Protein AF-A0A967Y5T9-F1 (afdb_monomer)

Structure (mmCIF, N/CA/C/O backbone):
data_AF-A0A967Y5T9-F1
#
_entry.id   AF-A0A967Y5T9-F1
#
loop_
_atom_site.group_PDB
_atom_site.id
_atom_site.type_symbol
_atom_site.label_atom_id
_atom_site.label_alt_id
_atom_site.label_comp_id
_atom_site.label_asym_id
_atom_site.label_entity_id
_atom_site.label_seq_id
_atom_site.pdbx_PDB_ins_code
_atom_site.Cartn_x
_atom_site.Cartn_y
_atom_site.Cartn_z
_atom_site.occupancy
_atom_site.B_iso_or_equiv
_atom_site.auth_seq_id
_atom_site.auth_comp_id
_atom_site.auth_asym_id
_atom_site.auth_atom_id
_atom_site.pdbx_PDB_model_num
ATOM 1 N N . GLU A 1 1 ? 16.818 -6.534 -2.967 1.00 76.50 1 GLU A N 1
ATOM 2 C CA . GLU A 1 1 ? 15.715 -6.232 -3.905 1.00 76.50 1 GLU A CA 1
ATOM 3 C C . GLU A 1 1 ? 15.436 -4.736 -3.877 1.00 76.50 1 GLU A C 1
ATOM 5 O O . GLU A 1 1 ? 15.798 -4.100 -2.887 1.00 76.50 1 GLU A O 1
ATOM 10 N N . VAL A 1 2 ? 14.870 -4.177 -4.952 1.00 85.31 2 VAL A N 1
ATOM 11 C CA . VAL A 1 2 ? 14.654 -2.725 -5.115 1.00 85.31 2 VAL A CA 1
ATOM 12 C C . VAL A 1 2 ? 13.837 -2.142 -3.964 1.00 85.31 2 VAL A C 1
ATOM 14 O O . VAL A 1 2 ? 14.257 -1.151 -3.374 1.00 85.31 2 VAL A O 1
ATOM 17 N N . THR A 1 3 ? 12.760 -2.814 -3.556 1.00 84.06 3 THR A N 1
ATOM 18 C CA . THR A 1 3 ? 11.889 -2.374 -2.457 1.00 84.06 3 THR A CA 1
ATOM 19 C C . THR A 1 3 ? 12.646 -2.170 -1.146 1.00 84.06 3 THR A C 1
ATOM 21 O O . THR A 1 3 ? 12.542 -1.107 -0.547 1.00 84.06 3 THR A O 1
ATOM 24 N N . LEU A 1 4 ? 13.480 -3.129 -0.729 1.00 85.00 4 LEU A N 1
ATOM 25 C CA . LEU A 1 4 ? 14.258 -3.018 0.513 1.00 85.00 4 LEU A CA 1
ATOM 26 C C . LEU A 1 4 ? 15.269 -1.858 0.464 1.00 85.00 4 LEU A C 1
ATOM 28 O O . LEU A 1 4 ? 15.492 -1.174 1.462 1.00 85.00 4 LEU A O 1
ATOM 32 N N . ALA A 1 5 ? 15.896 -1.633 -0.694 1.00 89.38 5 ALA A N 1
ATOM 33 C CA . ALA A 1 5 ? 16.820 -0.517 -0.875 1.00 89.38 5 ALA A CA 1
ATOM 34 C C . ALA A 1 5 ? 16.082 0.833 -0.857 1.00 89.38 5 ALA A C 1
ATOM 36 O O . ALA A 1 5 ? 16.554 1.775 -0.220 1.00 89.38 5 ALA A O 1
ATOM 37 N N . ALA A 1 6 ? 14.910 0.905 -1.490 1.00 89.19 6 ALA A N 1
ATOM 38 C CA . ALA A 1 6 ? 14.062 2.090 -1.495 1.00 89.19 6 ALA A CA 1
ATOM 39 C C . ALA A 1 6 ? 13.554 2.425 -0.085 1.00 89.19 6 ALA A C 1
ATOM 41 O O . ALA A 1 6 ? 13.648 3.572 0.345 1.00 89.19 6 ALA A O 1
ATOM 42 N N . GLU A 1 7 ? 13.103 1.423 0.673 1.00 85.69 7 GLU A N 1
ATOM 43 C CA . GLU A 1 7 ? 12.701 1.570 2.077 1.00 85.69 7 GLU A CA 1
ATOM 44 C C . GLU A 1 7 ? 13.846 2.090 2.948 1.00 85.69 7 GLU A C 1
ATOM 46 O O . GLU A 1 7 ? 13.650 2.999 3.752 1.00 85.69 7 GLU A O 1
ATOM 51 N N . HIS A 1 8 ? 15.058 1.555 2.769 1.00 89.19 8 HIS A N 1
ATOM 52 C CA . HIS A 1 8 ? 16.226 2.038 3.498 1.00 89.19 8 HIS A CA 1
ATOM 53 C C . HIS A 1 8 ? 16.526 3.511 3.188 1.00 89.19 8 HIS A C 1
ATOM 55 O O . HIS A 1 8 ? 16.855 4.269 4.098 1.00 89.19 8 HIS A O 1
ATOM 61 N N . LEU A 1 9 ? 16.400 3.931 1.927 1.00 91.88 9 LEU A N 1
ATOM 62 C CA . LEU A 1 9 ? 16.587 5.327 1.531 1.00 91.88 9 LEU A CA 1
ATOM 63 C C . LEU A 1 9 ? 15.508 6.229 2.139 1.00 91.88 9 LEU A C 1
ATOM 65 O O . LEU A 1 9 ? 15.846 7.224 2.778 1.00 91.88 9 LEU A O 1
ATOM 69 N N . ALA A 1 10 ? 14.236 5.845 2.034 1.00 87.69 10 ALA A N 1
ATOM 70 C CA . ALA A 1 10 ? 13.128 6.587 2.632 1.00 87.69 10 ALA A CA 1
ATOM 71 C C . ALA A 1 10 ? 13.285 6.739 4.155 1.00 87.69 10 ALA A C 1
ATOM 73 O O . ALA A 1 10 ? 13.119 7.836 4.679 1.00 87.69 10 ALA A O 1
ATOM 74 N N . ALA A 1 11 ? 13.709 5.682 4.857 1.00 87.31 11 ALA A N 1
ATOM 75 C CA . ALA A 1 11 ? 13.976 5.717 6.298 1.00 87.31 11 ALA A CA 1
ATOM 76 C C . ALA A 1 11 ? 15.148 6.636 6.704 1.00 87.31 11 ALA A C 1
ATOM 78 O O . ALA A 1 11 ? 15.329 6.908 7.888 1.00 87.31 11 ALA A O 1
ATOM 79 N N . ASN A 1 12 ? 15.955 7.093 5.743 1.00 91.38 12 ASN A N 1
ATOM 80 C CA . ASN A 1 12 ? 17.053 8.041 5.939 1.00 91.38 12 ASN A CA 1
ATOM 81 C C . ASN A 1 12 ? 16.753 9.402 5.283 1.00 91.38 12 ASN A C 1
ATOM 83 O O . ASN A 1 12 ? 17.680 10.067 4.822 1.00 91.38 12 ASN A O 1
ATOM 87 N N . ASP A 1 13 ? 15.475 9.790 5.199 1.00 88.88 13 ASP A N 1
ATOM 88 C CA . ASP A 1 13 ? 14.997 11.051 4.608 1.00 88.88 13 ASP A CA 1
ATOM 89 C C . ASP A 1 13 ? 15.361 11.231 3.118 1.00 88.88 13 ASP A C 1
ATOM 91 O O . ASP A 1 13 ? 15.400 12.344 2.596 1.00 88.88 13 ASP A 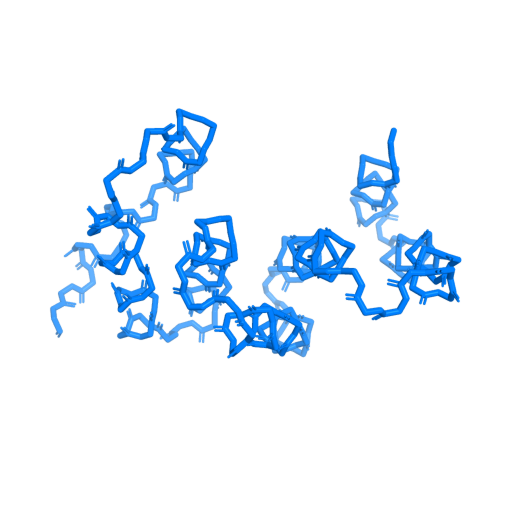O 1
ATOM 95 N N . ARG A 1 14 ? 15.628 10.128 2.405 1.00 90.94 14 ARG A N 1
ATOM 96 C CA . ARG A 1 14 ? 16.003 10.104 0.978 1.00 90.94 14 ARG A CA 1
ATOM 97 C C . ARG A 1 14 ? 14.901 9.466 0.132 1.00 90.94 14 ARG A C 1
ATOM 99 O O . ARG A 1 14 ? 15.165 8.573 -0.672 1.00 90.94 14 ARG A O 1
ATOM 106 N N . LEU A 1 15 ? 13.657 9.908 0.330 1.00 87.94 15 LEU A N 1
ATOM 107 C CA . LEU A 1 15 ? 12.486 9.386 -0.386 1.00 87.94 15 LEU A CA 1
ATOM 108 C C . LEU A 1 15 ? 12.652 9.477 -1.910 1.00 87.94 15 LEU A C 1
ATOM 110 O O . LEU A 1 15 ? 12.427 8.484 -2.598 1.00 87.94 15 LEU A O 1
ATOM 114 N N . ASP A 1 16 ? 13.126 10.615 -2.421 1.00 89.00 16 ASP A N 1
ATOM 115 C CA . ASP A 1 16 ? 13.342 10.827 -3.860 1.00 89.00 16 ASP A CA 1
ATOM 116 C C . ASP A 1 16 ? 14.314 9.804 -4.459 1.00 89.00 16 ASP A C 1
ATOM 118 O O . ASP A 1 16 ? 14.100 9.282 -5.550 1.00 89.00 16 ASP A O 1
ATOM 122 N N . GLU A 1 17 ? 15.368 9.453 -3.722 1.00 91.25 17 GLU A N 1
ATOM 123 C CA . GLU A 1 17 ? 16.324 8.441 -4.172 1.00 91.25 17 GLU A CA 1
ATOM 124 C C . GLU A 1 17 ? 15.738 7.032 -4.100 1.00 91.25 17 GLU A C 1
ATOM 126 O O . GLU A 1 17 ? 16.062 6.192 -4.936 1.00 91.25 17 GLU A O 1
ATOM 131 N N . GLY A 1 18 ? 14.860 6.766 -3.128 1.00 89.00 18 GLY A N 1
ATOM 132 C CA . GLY A 1 18 ? 14.087 5.527 -3.086 1.00 89.00 18 GLY A CA 1
ATOM 133 C C . GLY A 1 18 ? 13.141 5.397 -4.282 1.00 89.00 18 GLY A C 1
ATOM 134 O O . GLY A 1 18 ? 13.055 4.321 -4.870 1.00 89.00 18 GLY A O 1
ATOM 135 N N . LEU A 1 19 ? 12.496 6.495 -4.690 1.00 87.94 19 LEU A N 1
ATOM 136 C CA . LEU A 1 19 ? 11.646 6.550 -5.885 1.00 87.94 19 LEU A CA 1
ATOM 137 C C . LEU A 1 19 ? 12.443 6.334 -7.170 1.00 87.94 19 LEU A C 1
ATOM 139 O O . LEU A 1 19 ? 12.017 5.557 -8.024 1.00 87.94 19 LEU A O 1
ATOM 143 N N . ALA A 1 20 ? 13.629 6.935 -7.272 1.00 90.81 20 ALA A N 1
ATOM 144 C CA . ALA A 1 20 ? 14.507 6.784 -8.429 1.00 90.81 20 ALA A CA 1
ATOM 145 C C . ALA A 1 20 ? 14.900 5.318 -8.707 1.00 90.81 20 ALA A C 1
ATOM 147 O O . ALA A 1 20 ? 15.219 4.963 -9.840 1.00 90.81 20 ALA A O 1
ATOM 148 N N . LEU A 1 21 ? 14.849 4.431 -7.702 1.00 90.50 21 LEU A N 1
ATOM 149 C CA . LEU A 1 21 ? 15.103 3.001 -7.908 1.00 90.50 21 LEU A CA 1
ATOM 150 C C . LEU A 1 21 ? 13.999 2.287 -8.705 1.00 90.50 21 LEU A C 1
ATOM 152 O O . LEU A 1 21 ? 14.283 1.259 -9.321 1.00 90.50 21 LEU A O 1
ATOM 156 N N . TYR A 1 22 ? 12.772 2.815 -8.712 1.00 88.19 22 TYR A N 1
ATOM 157 C CA . TYR A 1 22 ? 11.651 2.262 -9.478 1.00 88.19 22 TYR A CA 1
ATOM 158 C C . TYR A 1 22 ? 11.599 2.781 -10.921 1.00 88.19 22 TYR A C 1
ATOM 160 O O . TYR A 1 22 ? 11.026 2.112 -11.776 1.00 88.19 22 TYR A O 1
ATOM 168 N N . GLU A 1 23 ? 12.236 3.917 -11.229 1.00 87.56 23 GLU A N 1
ATOM 169 C CA . GLU A 1 23 ? 12.292 4.487 -12.586 1.00 87.56 23 GLU A CA 1
ATOM 170 C C . GLU A 1 23 ? 12.754 3.495 -13.670 1.00 87.56 23 GLU A C 1
ATOM 172 O O . GLU A 1 23 ? 12.060 3.374 -14.681 1.00 87.56 23 GLU A O 1
ATOM 177 N N . PRO A 1 24 ? 13.869 2.745 -13.515 1.00 88.31 24 PRO A N 1
ATOM 178 C CA . PRO A 1 24 ? 14.275 1.779 -14.535 1.00 88.31 24 PRO A CA 1
ATOM 179 C C . PRO A 1 24 ? 13.291 0.610 -14.662 1.00 88.31 24 PRO A C 1
ATOM 181 O O . PRO A 1 24 ? 13.097 0.112 -15.767 1.00 88.31 24 PRO A O 1
ATOM 184 N N . MET A 1 25 ? 12.646 0.198 -13.565 1.00 85.81 25 MET A N 1
ATOM 185 C CA . MET A 1 25 ? 11.658 -0.885 -13.587 1.00 85.81 25 MET A CA 1
ATOM 186 C C . MET A 1 25 ? 10.409 -0.463 -14.356 1.00 85.81 25 MET A C 1
ATOM 188 O O . MET A 1 25 ? 9.948 -1.200 -15.217 1.00 85.81 25 MET A O 1
ATOM 192 N N . LEU A 1 26 ? 9.915 0.752 -14.109 1.00 83.00 26 LEU A N 1
ATOM 193 C CA . LEU A 1 26 ? 8.807 1.330 -14.867 1.00 83.00 26 LEU A CA 1
ATOM 194 C C . LEU A 1 26 ? 9.179 1.580 -16.334 1.00 83.00 26 LEU A C 1
ATOM 196 O O . LEU A 1 26 ? 8.336 1.456 -17.209 1.00 83.00 26 LEU A O 1
ATOM 200 N N . ALA A 1 27 ? 10.431 1.922 -16.640 1.00 86.38 27 ALA A N 1
ATOM 201 C CA . ALA A 1 27 ? 10.857 2.102 -18.027 1.00 86.38 27 ALA A CA 1
ATOM 202 C C . ALA A 1 27 ? 10.923 0.773 -18.805 1.00 86.38 27 ALA A C 1
ATOM 204 O O . ALA A 1 27 ? 10.650 0.750 -20.005 1.00 86.38 27 ALA A O 1
ATOM 205 N N . GLU A 1 28 ? 11.311 -0.318 -18.142 1.00 85.44 28 GLU A N 1
ATOM 206 C CA . GLU A 1 28 ? 11.431 -1.652 -18.744 1.00 85.44 28 GLU A CA 1
ATOM 207 C C . GLU A 1 28 ? 10.092 -2.404 -18.781 1.00 85.44 28 GLU A C 1
ATOM 209 O O . GLU A 1 28 ? 9.825 -3.148 -19.726 1.00 85.44 28 GLU A O 1
ATOM 214 N N . ALA A 1 29 ? 9.244 -2.178 -17.779 1.00 79.81 29 ALA A N 1
ATOM 215 C CA . ALA A 1 29 ? 8.016 -2.914 -17.521 1.00 79.81 29 ALA A CA 1
ATOM 216 C C . ALA A 1 29 ? 6.874 -1.949 -17.144 1.00 79.81 29 ALA A C 1
ATOM 218 O O . ALA A 1 29 ? 6.239 -2.086 -16.103 1.00 79.81 29 ALA A O 1
ATOM 219 N N . ALA A 1 30 ? 6.643 -0.944 -17.998 1.00 72.31 30 ALA A N 1
ATOM 220 C CA . ALA A 1 30 ? 5.693 0.151 -17.758 1.00 72.31 30 ALA A CA 1
ATOM 221 C C . ALA A 1 30 ? 4.263 -0.312 -17.449 1.00 72.31 30 ALA A C 1
ATOM 223 O O . ALA A 1 30 ? 3.571 0.345 -16.680 1.00 72.31 30 ALA A O 1
ATOM 224 N N . ASP A 1 31 ? 3.866 -1.454 -18.011 1.00 80.00 31 ASP A N 1
ATOM 225 C CA . ASP A 1 31 ? 2.538 -2.047 -17.842 1.00 80.00 31 ASP A CA 1
ATOM 226 C C . ASP A 1 31 ? 2.575 -3.308 -16.954 1.00 80.00 31 ASP A C 1
ATOM 228 O O . ASP A 1 31 ? 1.659 -4.125 -17.005 1.00 80.00 31 ASP A O 1
ATOM 232 N N . ASP A 1 32 ? 3.652 -3.531 -16.188 1.00 89.75 32 ASP A N 1
ATOM 233 C CA . ASP A 1 32 ? 3.729 -4.666 -15.266 1.00 89.75 32 ASP A CA 1
ATOM 234 C C . ASP A 1 32 ? 3.079 -4.307 -13.918 1.00 89.75 32 ASP A C 1
ATOM 236 O O . ASP A 1 32 ? 3.644 -3.525 -13.138 1.00 89.75 32 ASP A O 1
ATOM 240 N N . PRO A 1 33 ? 1.909 -4.891 -13.596 1.00 91.31 33 PRO A N 1
ATOM 241 C CA . PRO A 1 33 ? 1.200 -4.582 -12.364 1.00 91.31 33 PRO A CA 1
ATOM 242 C C . PRO A 1 33 ? 1.996 -4.971 -11.110 1.00 91.31 33 PRO A C 1
ATOM 244 O O . PRO A 1 33 ? 1.758 -4.390 -10.052 1.00 91.31 33 PRO A O 1
ATOM 247 N N . ASP A 1 34 ? 2.968 -5.888 -11.191 1.00 92.19 34 ASP A N 1
ATOM 248 C CA . ASP A 1 34 ? 3.827 -6.241 -10.055 1.00 92.19 34 ASP A CA 1
ATOM 249 C C . ASP A 1 34 ? 4.780 -5.090 -9.689 1.00 92.19 34 ASP A C 1
ATOM 251 O O . ASP A 1 34 ? 5.066 -4.847 -8.508 1.00 92.19 34 ASP A O 1
ATOM 255 N N . VAL A 1 35 ? 5.249 -4.334 -10.685 1.00 91.69 35 VAL A N 1
ATOM 256 C CA . VAL A 1 35 ? 6.082 -3.144 -10.469 1.00 91.69 35 VAL A CA 1
ATOM 257 C C . VAL A 1 35 ? 5.235 -2.012 -9.897 1.00 91.69 35 VAL A C 1
ATOM 259 O O . VAL A 1 35 ? 5.612 -1.412 -8.886 1.00 91.69 35 VAL A O 1
ATOM 262 N N . THR A 1 36 ? 4.066 -1.764 -10.489 1.00 93.50 36 THR A N 1
ATOM 263 C CA . THR A 1 36 ? 3.150 -0.697 -10.065 1.00 93.50 36 THR A CA 1
ATOM 264 C C . THR A 1 36 ? 2.622 -0.930 -8.651 1.00 93.50 36 THR A C 1
ATOM 266 O O . THR A 1 36 ? 2.642 -0.011 -7.827 1.00 93.50 36 THR A O 1
ATOM 269 N N . VAL A 1 37 ? 2.237 -2.166 -8.308 1.00 95.31 37 VAL A N 1
ATOM 270 C CA . VAL A 1 37 ? 1.785 -2.501 -6.950 1.00 95.31 37 VAL A CA 1
ATOM 271 C C . VAL A 1 37 ? 2.918 -2.339 -5.932 1.00 95.31 37 VAL A C 1
ATOM 273 O O . VAL A 1 37 ? 2.693 -1.817 -4.840 1.00 95.31 37 VAL A O 1
ATOM 276 N N . SER A 1 38 ? 4.153 -2.709 -6.295 1.00 93.25 38 SER A N 1
ATOM 277 C CA . SER A 1 38 ? 5.330 -2.563 -5.429 1.00 93.25 38 SER A CA 1
ATOM 278 C C . SER A 1 38 ? 5.677 -1.095 -5.171 1.00 93.25 38 SER A C 1
ATOM 280 O O . SER A 1 38 ? 5.992 -0.727 -4.036 1.00 93.25 38 SER A O 1
ATOM 282 N N . LEU A 1 39 ? 5.580 -0.244 -6.196 1.00 93.44 39 LEU A N 1
ATOM 283 C CA . LEU A 1 39 ? 5.768 1.198 -6.068 1.00 93.44 39 LEU A CA 1
ATOM 284 C C . LEU A 1 39 ? 4.672 1.834 -5.208 1.00 93.44 39 LEU A C 1
ATOM 286 O O . LEU A 1 39 ? 4.985 2.574 -4.273 1.00 93.44 39 LEU A O 1
ATOM 290 N N . GLY A 1 40 ? 3.402 1.514 -5.477 1.00 95.38 40 GLY A N 1
ATOM 291 C CA . GLY A 1 40 ? 2.276 1.968 -4.661 1.00 95.38 40 GLY A CA 1
ATOM 292 C C . GLY A 1 40 ? 2.452 1.573 -3.194 1.00 95.38 40 GLY A C 1
ATOM 293 O O . GLY A 1 40 ? 2.271 2.388 -2.290 1.00 95.38 40 GLY A O 1
ATOM 294 N N . TRP A 1 41 ? 2.924 0.351 -2.952 1.00 95.38 41 TRP A N 1
ATOM 295 C CA . TRP A 1 41 ? 3.197 -0.150 -1.612 1.00 95.38 41 TRP A CA 1
ATOM 296 C C . TRP A 1 41 ? 4.372 0.541 -0.902 1.00 95.38 41 TRP A C 1
ATOM 298 O O . TRP A 1 41 ? 4.327 0.827 0.300 1.00 95.38 41 TRP A O 1
ATOM 308 N N . PHE A 1 42 ? 5.450 0.827 -1.630 1.00 94.94 42 PHE A N 1
ATOM 309 C CA . PHE A 1 42 ? 6.565 1.622 -1.122 1.00 94.94 42 PHE A CA 1
ATOM 310 C C . PHE A 1 42 ? 6.117 3.038 -0.743 1.00 94.94 42 PHE A C 1
ATOM 312 O O . PHE A 1 42 ? 6.348 3.464 0.391 1.00 94.94 42 PHE A O 1
ATOM 319 N N . LEU A 1 43 ? 5.426 3.730 -1.653 1.00 94.50 43 LEU A N 1
ATOM 320 C CA . LEU A 1 43 ? 4.933 5.088 -1.438 1.00 94.50 43 LEU A CA 1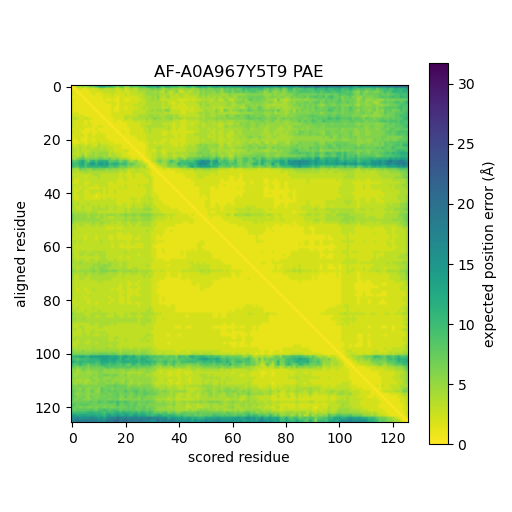
ATOM 321 C C . LEU A 1 43 ? 3.976 5.171 -0.254 1.00 94.50 43 LEU A C 1
ATOM 323 O O . LEU A 1 43 ? 4.123 6.072 0.569 1.00 94.50 43 LEU A O 1
ATOM 327 N N . GLY A 1 44 ? 3.047 4.220 -0.131 1.00 94.62 44 GLY A N 1
ATOM 328 C CA . GLY A 1 44 ? 2.071 4.199 0.956 1.00 94.62 44 GLY A CA 1
ATOM 329 C C . GLY A 1 44 ? 2.735 4.228 2.332 1.00 94.62 44 GLY A C 1
ATOM 330 O O . GLY A 1 44 ? 2.368 5.028 3.185 1.00 94.62 44 GLY A O 1
ATOM 331 N N . ARG A 1 45 ? 3.777 3.417 2.538 1.00 93.25 45 ARG A N 1
ATOM 332 C CA . ARG A 1 45 ? 4.511 3.396 3.816 1.00 93.25 45 ARG A CA 1
ATOM 333 C C . ARG A 1 45 ? 5.449 4.570 4.002 1.00 93.25 45 ARG A C 1
ATOM 335 O O . ARG A 1 45 ? 5.550 5.097 5.104 1.00 93.25 45 ARG A O 1
ATOM 342 N N . ALA A 1 46 ? 6.169 4.948 2.951 1.00 92.06 46 ALA A N 1
ATOM 343 C CA . ALA A 1 46 ? 7.138 6.031 3.034 1.00 92.06 46 ALA A CA 1
ATOM 344 C C . ALA A 1 46 ? 6.471 7.405 3.227 1.00 92.06 46 ALA A C 1
ATOM 346 O O . ALA A 1 46 ? 7.138 8.354 3.630 1.00 92.06 46 ALA A O 1
ATOM 347 N N . SER A 1 47 ? 5.163 7.494 2.964 1.00 93.06 47 SER A N 1
ATOM 348 C CA . SER A 1 47 ? 4.390 8.735 2.997 1.00 93.06 47 SER A CA 1
ATOM 349 C C . SER A 1 47 ? 3.396 8.816 4.156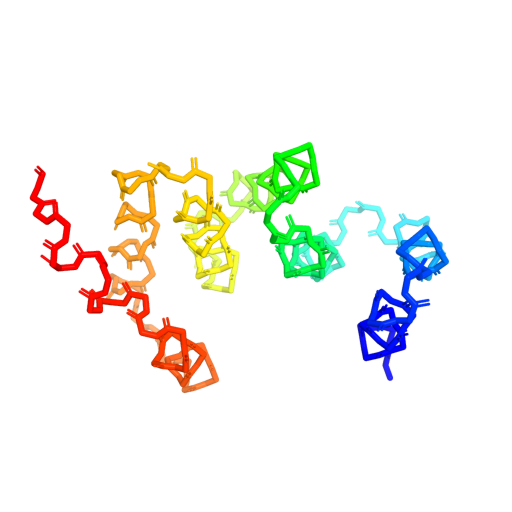 1.00 93.06 47 SER A C 1
ATOM 351 O O . SER A 1 47 ? 2.521 9.674 4.135 1.00 93.06 47 SER A O 1
ATOM 353 N N . VAL A 1 48 ? 3.489 7.956 5.175 1.00 90.81 48 VAL A N 1
ATOM 354 C CA . VAL A 1 48 ? 2.627 8.072 6.366 1.00 90.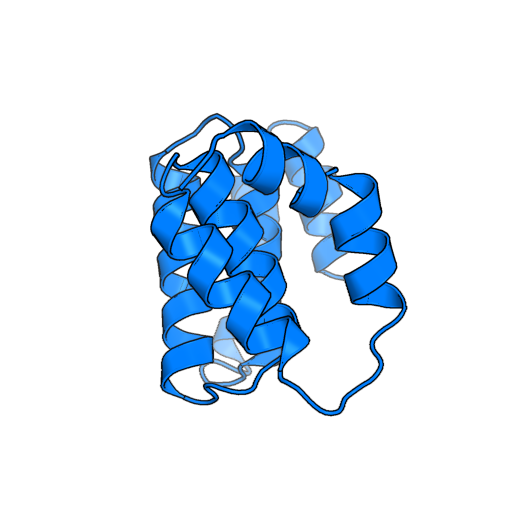81 48 VAL A CA 1
ATOM 355 C C . VAL A 1 48 ? 2.768 9.473 6.977 1.00 90.81 48 VAL A C 1
ATOM 357 O O . VAL A 1 48 ? 3.872 9.935 7.262 1.00 90.81 48 VAL A O 1
ATOM 360 N N . GLY A 1 49 ? 1.640 10.168 7.152 1.00 90.12 49 GLY A N 1
ATOM 361 C CA . GLY A 1 49 ? 1.602 11.569 7.593 1.00 90.12 49 GLY A CA 1
ATOM 362 C C . GLY A 1 49 ? 1.873 12.618 6.500 1.00 90.12 49 GLY A C 1
ATOM 363 O O . GLY A 1 49 ? 1.859 13.811 6.802 1.00 90.12 49 GLY A O 1
ATOM 364 N N . LEU A 1 50 ? 2.083 12.200 5.247 1.00 92.25 50 LEU A N 1
ATOM 365 C CA . LEU A 1 50 ? 2.281 13.044 4.064 1.00 92.25 50 LEU A CA 1
ATOM 366 C C . LEU A 1 50 ? 1.158 12.775 3.041 1.00 92.25 50 LEU A C 1
ATOM 368 O O . LEU A 1 50 ? 1.272 11.849 2.228 1.00 92.25 50 LEU A O 1
ATOM 372 N N . PRO A 1 51 ? 0.065 13.564 3.056 1.00 92.81 51 PRO A N 1
ATOM 373 C CA . PRO A 1 51 ? -1.114 13.310 2.228 1.00 92.81 51 PRO A CA 1
ATOM 374 C C . PRO A 1 51 ? -0.807 13.169 0.736 1.00 92.81 51 PRO A C 1
ATOM 376 O O . PRO A 1 51 ? -1.319 12.261 0.094 1.00 92.81 51 PRO A O 1
ATOM 379 N N . GLU A 1 52 ? 0.066 14.005 0.176 1.00 92.69 52 GLU A N 1
ATOM 380 C CA . GLU A 1 52 ? 0.388 13.986 -1.253 1.00 92.69 52 GLU A CA 1
ATOM 381 C C . GLU A 1 52 ? 1.026 12.658 -1.698 1.00 92.69 52 GLU A C 1
ATOM 383 O O . GLU A 1 52 ? 0.732 12.146 -2.783 1.00 92.69 52 GLU A O 1
ATOM 388 N N . GLY A 1 53 ? 1.875 12.067 -0.853 1.00 92.94 53 GLY A N 1
ATOM 389 C CA . GLY A 1 53 ? 2.507 10.781 -1.142 1.00 92.94 53 GLY A CA 1
ATOM 390 C C . GLY A 1 53 ? 1.537 9.605 -1.001 1.00 92.94 53 GLY A C 1
ATOM 391 O O . GLY A 1 53 ? 1.542 8.699 -1.834 1.00 92.94 53 GLY A O 1
ATOM 392 N N . LEU A 1 54 ? 0.637 9.656 -0.013 1.00 96.62 54 LEU A N 1
ATOM 393 C CA . LEU A 1 54 ? -0.442 8.674 0.152 1.00 96.62 54 LEU A CA 1
ATOM 394 C C . LEU A 1 54 ? -1.447 8.723 -1.008 1.00 96.62 54 LEU A C 1
ATOM 396 O O . LEU A 1 54 ? -1.844 7.687 -1.532 1.00 96.62 54 LEU A O 1
ATOM 400 N N . GLU A 1 55 ? -1.821 9.917 -1.461 1.00 97.75 55 GLU A N 1
ATOM 401 C CA . GLU A 1 55 ? -2.679 10.117 -2.633 1.00 97.75 55 GLU A CA 1
ATOM 402 C C . GLU A 1 55 ? -2.033 9.546 -3.906 1.00 97.75 55 GLU A C 1
ATOM 404 O O . GLU A 1 55 ? -2.698 8.885 -4.707 1.00 97.75 55 GLU A O 1
ATOM 409 N N . THR A 1 56 ? -0.717 9.719 -4.057 1.00 95.56 56 THR A N 1
ATOM 410 C CA . THR A 1 56 ? 0.049 9.119 -5.160 1.00 95.56 56 THR A CA 1
ATOM 411 C C . THR A 1 56 ? 0.051 7.588 -5.070 1.00 95.56 56 THR A C 1
ATOM 413 O O . THR A 1 56 ? -0.213 6.911 -6.064 1.00 95.56 56 THR A O 1
ATOM 416 N N . ALA A 1 57 ? 0.276 7.026 -3.876 1.00 96.94 57 ALA A N 1
ATOM 417 C CA . ALA A 1 57 ? 0.188 5.585 -3.634 1.00 96.94 57 ALA A CA 1
ATOM 418 C C . ALA A 1 57 ? -1.201 5.028 -3.983 1.00 96.94 57 ALA A C 1
ATOM 420 O O . ALA A 1 57 ? -1.309 4.007 -4.663 1.00 96.94 57 ALA A O 1
ATOM 421 N N . ARG A 1 58 ? -2.268 5.728 -3.567 1.00 98.38 58 ARG A N 1
ATOM 422 C CA . ARG A 1 58 ? -3.656 5.372 -3.890 1.00 98.38 58 ARG A CA 1
ATOM 423 C C . ARG A 1 58 ? -3.876 5.322 -5.398 1.00 98.38 58 ARG A C 1
ATOM 425 O O . ARG A 1 58 ? -4.567 4.418 -5.858 1.00 98.38 58 ARG A O 1
ATOM 432 N N . GLY A 1 59 ? -3.306 6.266 -6.150 1.00 97.19 59 GLY A N 1
ATOM 433 C CA . GLY A 1 59 ? -3.384 6.309 -7.612 1.00 97.19 59 GLY A CA 1
ATOM 434 C C . GLY A 1 59 ? -2.841 5.036 -8.260 1.00 97.19 59 GLY A C 1
ATOM 435 O O . GLY A 1 59 ? -3.595 4.335 -8.928 1.00 97.19 59 GLY A O 1
ATOM 436 N N . TYR A 1 60 ? -1.582 4.687 -7.975 1.00 95.88 60 TYR A N 1
ATOM 437 C CA . TYR A 1 60 ? -0.955 3.474 -8.519 1.00 95.88 60 TYR A CA 1
ATOM 438 C C . TYR A 1 60 ? -1.712 2.196 -8.147 1.00 95.88 60 TYR A C 1
ATOM 440 O O . TYR A 1 60 ? -1.937 1.329 -8.985 1.00 95.88 60 TYR A O 1
ATOM 448 N N . LEU A 1 61 ? -2.146 2.074 -6.891 1.00 98.06 61 LEU A N 1
ATOM 449 C CA . LEU A 1 61 ? -2.891 0.896 -6.444 1.00 98.06 61 LEU A CA 1
ATOM 450 C C . LEU A 1 61 ? -4.291 0.826 -7.066 1.00 98.06 61 LEU A C 1
ATOM 452 O O . LEU A 1 61 ? -4.811 -0.264 -7.286 1.00 98.06 61 LEU A O 1
ATOM 456 N N . THR A 1 62 ? -4.903 1.974 -7.361 1.00 98.06 62 THR A N 1
ATOM 457 C CA . THR A 1 62 ? -6.195 2.028 -8.054 1.00 98.06 62 THR A CA 1
ATOM 458 C C . THR A 1 62 ? -6.069 1.558 -9.489 1.00 98.06 62 THR A C 1
ATOM 460 O O . THR A 1 62 ? -6.880 0.737 -9.893 1.00 98.06 62 THR A O 1
ATOM 463 N N . GLU A 1 63 ? -5.039 1.993 -10.211 1.00 95.56 63 GLU A N 1
ATOM 464 C CA . GLU A 1 63 ? -4.763 1.523 -11.573 1.00 95.56 63 GLU A CA 1
ATOM 465 C C . GLU A 1 63 ? -4.614 -0.005 -11.623 1.00 95.56 63 GLU A C 1
ATOM 467 O O . GLU A 1 63 ? -5.252 -0.667 -12.438 1.00 95.56 63 GLU A O 1
ATOM 472 N N . VAL A 1 64 ? -3.862 -0.586 -10.680 1.00 96.44 64 VAL A N 1
ATOM 473 C CA . VAL A 1 64 ? -3.703 -2.046 -10.590 1.00 96.44 64 VAL A CA 1
ATOM 474 C C . VAL A 1 64 ? -5.039 -2.760 -10.327 1.00 96.44 64 VAL A C 1
ATOM 476 O O . VAL A 1 64 ? -5.300 -3.804 -10.917 1.00 96.44 64 VAL A O 1
ATOM 479 N N . ILE A 1 65 ? -5.893 -2.212 -9.457 1.00 97.56 65 ILE A N 1
ATOM 480 C CA . ILE A 1 65 ? -7.210 -2.794 -9.132 1.00 97.56 65 ILE A CA 1
ATOM 481 C C . ILE A 1 65 ? -8.217 -2.609 -10.276 1.00 97.56 65 ILE A C 1
ATOM 483 O O . ILE A 1 65 ? -9.117 -3.430 -10.438 1.00 97.56 65 ILE A O 1
ATOM 487 N N . GLU A 1 66 ? -8.112 -1.534 -11.056 1.00 96.44 66 GLU A N 1
ATOM 488 C CA . GLU A 1 66 ? -8.961 -1.319 -12.232 1.00 96.44 66 GLU A CA 1
ATOM 489 C C . GLU A 1 66 ? -8.696 -2.369 -13.321 1.00 96.44 66 GLU A C 1
ATOM 491 O O . GLU A 1 66 ? -9.647 -2.802 -13.976 1.00 96.44 66 GLU A O 1
ATOM 496 N N . ASP A 1 67 ? -7.442 -2.809 -13.475 1.00 96.25 67 ASP A N 1
ATOM 497 C CA . ASP A 1 67 ? -7.057 -3.881 -14.402 1.00 96.25 67 ASP A CA 1
ATOM 498 C C . ASP A 1 67 ? -7.346 -5.288 -13.838 1.00 96.25 67 ASP A C 1
ATOM 500 O O . ASP A 1 67 ? -7.963 -6.116 -14.514 1.00 96.25 67 ASP A O 1
ATOM 504 N N . ASP A 1 68 ? -6.991 -5.544 -12.571 1.00 96.75 68 ASP A N 1
ATOM 505 C CA . ASP A 1 68 ? -7.297 -6.789 -11.853 1.00 96.75 68 ASP A CA 1
ATOM 506 C C . ASP A 1 68 ? -8.019 -6.518 -10.516 1.00 96.75 68 ASP A C 1
ATOM 508 O O . ASP A 1 68 ? -7.390 -6.393 -9.457 1.00 96.75 68 ASP A O 1
ATOM 512 N N . PRO A 1 69 ? -9.368 -6.497 -10.520 1.00 97.06 69 PRO A N 1
ATOM 513 C CA . PRO A 1 69 ? -10.160 -6.241 -9.316 1.00 97.06 69 PRO A CA 1
ATOM 514 C C . PRO A 1 69 ? -10.016 -7.293 -8.213 1.00 97.06 69 PRO A C 1
ATOM 516 O O . PRO A 1 69 ? -10.438 -7.051 -7.083 1.00 97.06 69 PRO A O 1
ATOM 519 N N . ALA A 1 70 ? -9.477 -8.473 -8.531 1.00 95.88 70 ALA A N 1
ATOM 520 C CA . ALA A 1 70 ? -9.295 -9.573 -7.590 1.00 95.88 70 ALA A CA 1
ATOM 521 C C . ALA A 1 70 ? -7.844 -9.690 -7.101 1.00 95.88 70 ALA A C 1
ATOM 523 O O . ALA A 1 70 ? -7.504 -10.670 -6.429 1.00 95.88 70 ALA A O 1
ATOM 524 N N . ARG A 1 71 ? -6.986 -8.708 -7.413 1.00 95.88 71 ARG A N 1
ATOM 525 C CA . ARG A 1 71 ? -5.571 -8.745 -7.061 1.00 95.88 71 ARG A CA 1
ATOM 526 C C . ARG A 1 71 ? -5.368 -8.579 -5.541 1.00 95.88 71 ARG A C 1
ATOM 528 O O . ARG A 1 71 ? -5.596 -7.490 -5.006 1.00 95.88 71 ARG A O 1
ATOM 535 N N . PRO A 1 72 ? -4.927 -9.622 -4.808 1.00 96.88 72 PRO A N 1
ATOM 536 C CA . PRO A 1 72 ? -5.020 -9.626 -3.345 1.00 96.88 72 PRO A CA 1
ATOM 537 C C . PRO A 1 72 ? -4.119 -8.594 -2.653 1.00 96.88 72 PRO A C 1
ATOM 539 O O . PRO A 1 72 ? -4.515 -7.976 -1.668 1.00 96.88 72 PRO A O 1
ATOM 542 N N . ASP A 1 73 ? -2.895 -8.421 -3.152 1.00 96.88 73 ASP A N 1
ATOM 543 C CA . ASP A 1 73 ? -1.901 -7.499 -2.597 1.00 96.88 73 ASP A CA 1
ATOM 544 C C . ASP A 1 73 ? -2.315 -6.037 -2.803 1.00 96.88 73 ASP A C 1
ATOM 546 O O . ASP A 1 73 ? -2.280 -5.260 -1.853 1.00 96.88 73 ASP A O 1
ATOM 550 N N . ALA A 1 74 ? -2.799 -5.681 -3.995 1.00 97.62 74 ALA A N 1
ATOM 551 C CA . ALA A 1 74 ? -3.273 -4.333 -4.293 1.00 97.62 74 ALA A CA 1
ATOM 552 C C . ALA A 1 74 ? -4.445 -3.919 -3.389 1.00 97.62 74 ALA A C 1
ATOM 554 O O . ALA A 1 74 ? -4.431 -2.809 -2.856 1.00 97.62 74 ALA A O 1
ATOM 555 N N . LEU A 1 75 ? -5.408 -4.820 -3.149 1.00 98.38 75 LEU A N 1
ATOM 556 C CA . LEU A 1 75 ? -6.523 -4.585 -2.224 1.00 98.38 75 LEU A CA 1
ATOM 557 C C . LEU A 1 75 ? -6.026 -4.323 -0.794 1.00 98.38 75 LEU A C 1
ATOM 559 O O . LEU A 1 75 ? -6.406 -3.332 -0.174 1.00 98.38 75 LEU A O 1
ATOM 563 N N . VAL A 1 76 ? -5.126 -5.163 -0.276 1.00 97.81 76 VAL A N 1
ATOM 564 C CA . VAL A 1 76 ? -4.576 -5.003 1.083 1.00 97.81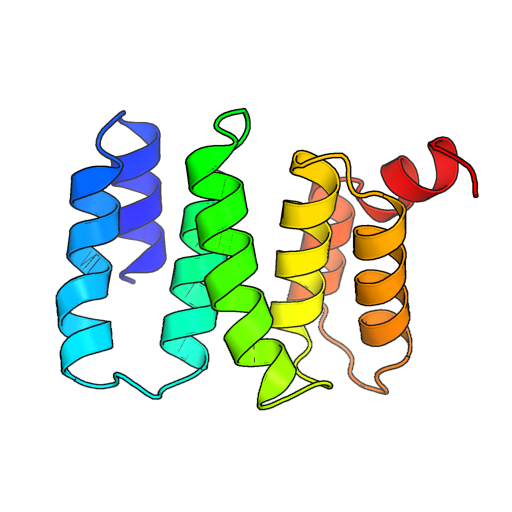 76 VAL A CA 1
ATOM 565 C C . VAL A 1 76 ? -3.751 -3.723 1.218 1.00 97.81 76 VAL A C 1
ATOM 567 O O . VAL A 1 76 ? -3.884 -2.997 2.206 1.00 97.81 76 VAL A O 1
ATOM 570 N N . TYR A 1 77 ? -2.915 -3.414 0.229 1.00 98.00 77 TYR A N 1
ATOM 571 C CA . TYR A 1 77 ? -2.087 -2.212 0.241 1.00 98.00 77 TYR A CA 1
ATOM 572 C C . TYR A 1 77 ? -2.931 -0.944 0.109 1.00 98.00 77 TYR A C 1
ATOM 574 O O . TYR A 1 77 ? -2.660 0.037 0.805 1.00 98.00 77 TYR A O 1
ATOM 582 N N . ARG A 1 78 ? -3.975 -0.947 -0.732 1.00 98.50 78 ARG A N 1
ATOM 583 C CA . ARG A 1 78 ? -4.853 0.220 -0.879 1.00 98.50 78 ARG A CA 1
ATOM 584 C C . ARG A 1 78 ? -5.710 0.417 0.364 1.00 98.50 78 ARG A C 1
ATOM 586 O O . ARG A 1 78 ? -5.829 1.555 0.805 1.00 98.50 78 ARG A O 1
ATOM 593 N N . ALA A 1 79 ? -6.178 -0.656 1.004 1.00 98.19 79 ALA A N 1
ATOM 594 C CA . ALA A 1 79 ? -6.876 -0.567 2.284 1.00 98.19 79 ALA A CA 1
ATOM 595 C C . ALA A 1 79 ? -6.036 0.149 3.358 1.00 98.19 79 ALA A C 1
ATOM 597 O O . ALA A 1 79 ? -6.550 1.008 4.073 1.00 98.19 79 ALA A O 1
ATOM 598 N N . PHE A 1 80 ? -4.735 -0.154 3.438 1.00 97.44 80 PHE A N 1
ATOM 599 C CA . PHE A 1 80 ? 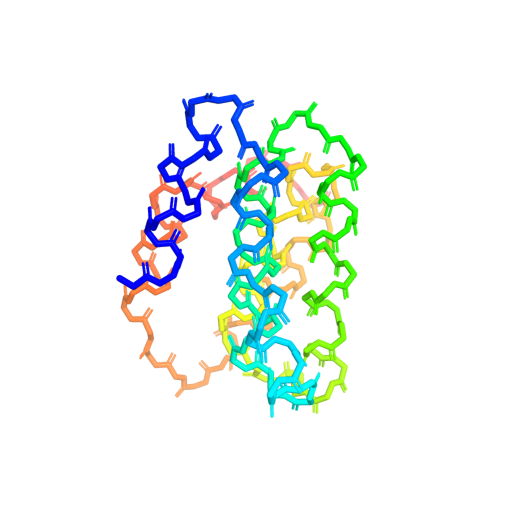-3.807 0.566 4.313 1.00 97.44 80 PHE A CA 1
ATOM 600 C C . PHE A 1 80 ? -3.711 2.054 3.952 1.00 97.44 80 PHE A C 1
ATOM 602 O O . PHE A 1 80 ? -3.911 2.908 4.812 1.00 97.44 80 PHE A O 1
ATOM 609 N N . VAL A 1 81 ? -3.458 2.376 2.679 1.00 98.12 81 VAL A N 1
ATOM 610 C CA . VAL A 1 81 ? -3.319 3.770 2.223 1.00 98.12 81 VAL A CA 1
ATOM 611 C C . VAL A 1 81 ? -4.593 4.578 2.485 1.00 98.12 81 VAL A C 1
ATOM 613 O O . VAL A 1 81 ? -4.521 5.720 2.932 1.00 98.12 81 VAL A O 1
ATOM 616 N N . LEU A 1 82 ? -5.764 3.988 2.243 1.00 98.25 82 LEU A N 1
ATOM 617 C CA . LEU A 1 82 ? -7.057 4.618 2.501 1.00 98.25 82 LEU A CA 1
ATOM 618 C C . LEU A 1 82 ? -7.271 4.873 3.995 1.00 98.25 82 LEU A C 1
ATOM 620 O O . LEU A 1 82 ? -7.740 5.949 4.360 1.00 98.25 82 LEU A O 1
ATOM 624 N N . ALA A 1 83 ? -6.872 3.940 4.862 1.00 96.81 83 ALA A N 1
ATOM 625 C CA . ALA A 1 83 ? -6.945 4.138 6.306 1.00 96.81 83 ALA A CA 1
ATOM 626 C C . ALA A 1 83 ? -6.038 5.288 6.782 1.00 96.81 83 ALA A C 1
ATOM 628 O O . ALA A 1 83 ? -6.491 6.127 7.559 1.00 96.81 83 ALA A O 1
ATOM 629 N N . GLU A 1 84 ? -4.8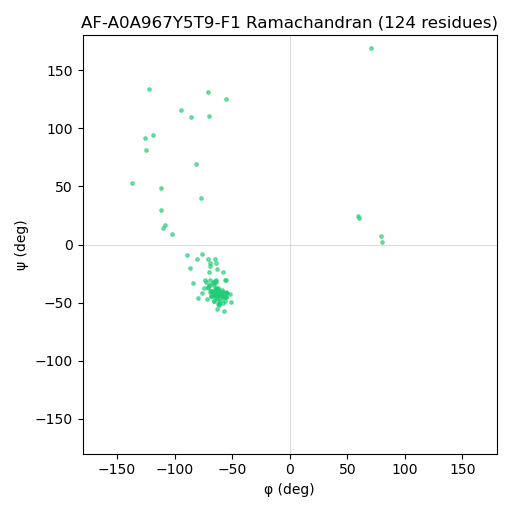10 5.384 6.266 1.00 96.12 84 GLU A N 1
ATOM 630 C CA . GLU A 1 84 ? -3.885 6.495 6.555 1.00 96.12 84 GLU A CA 1
ATOM 631 C C . GLU A 1 84 ? -4.406 7.850 6.040 1.00 96.12 84 GLU A C 1
ATOM 633 O O . GLU A 1 84 ? -4.195 8.887 6.669 1.00 96.12 84 GLU A O 1
ATOM 638 N N . LEU A 1 85 ? -5.144 7.851 4.925 1.00 96.69 85 LEU A N 1
ATOM 639 C CA . LEU A 1 85 ? -5.853 9.028 4.404 1.00 96.69 85 LEU A CA 1
ATOM 640 C C . LEU A 1 85 ? -7.144 9.358 5.178 1.00 96.69 85 LEU A C 1
ATOM 642 O O . LEU A 1 85 ? -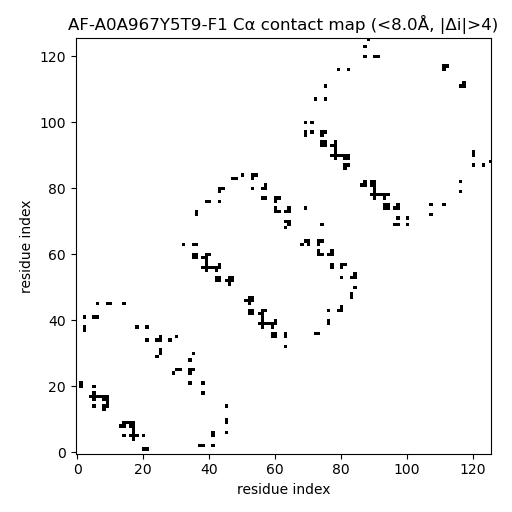7.752 10.402 4.940 1.00 96.69 85 LEU A O 1
ATOM 646 N N . GLY A 1 86 ? -7.581 8.489 6.094 1.00 95.56 86 GLY A N 1
ATOM 647 C CA . GLY A 1 86 ? -8.838 8.623 6.831 1.00 95.56 86 GLY A CA 1
ATOM 648 C C . GLY A 1 86 ? -10.092 8.206 6.049 1.00 95.56 86 GLY A C 1
ATOM 649 O O . GLY A 1 86 ? -11.202 8.373 6.556 1.00 95.56 86 GLY A O 1
ATOM 650 N N . ASP A 1 87 ? -9.949 7.632 4.851 1.00 97.12 87 ASP A N 1
ATOM 651 C CA . ASP A 1 87 ? -11.044 7.018 4.091 1.00 97.12 87 ASP A CA 1
ATOM 652 C C . ASP A 1 87 ? -11.321 5.596 4.601 1.00 97.12 87 ASP A C 1
ATOM 654 O O . ASP A 1 87 ? -11.044 4.580 3.958 1.00 97.12 87 ASP A O 1
ATOM 658 N N . LEU A 1 88 ? -11.863 5.527 5.817 1.00 96.31 88 LEU A N 1
ATOM 659 C CA . LEU A 1 88 ? -12.214 4.264 6.463 1.00 96.31 88 LEU A CA 1
ATOM 660 C C . LEU A 1 88 ? -13.283 3.469 5.688 1.00 96.31 88 LEU A C 1
ATOM 662 O O . LEU A 1 88 ? -13.146 2.246 5.613 1.00 96.31 88 LEU A O 1
ATOM 666 N N . PRO A 1 89 ? -14.319 4.091 5.080 1.00 96.75 89 PRO A N 1
ATOM 667 C CA . PRO A 1 89 ? -15.257 3.367 4.224 1.00 96.75 89 PRO A CA 1
ATOM 668 C C . PRO A 1 89 ? -14.575 2.686 3.034 1.00 96.75 89 PRO A C 1
ATOM 670 O O . PRO A 1 89 ? -14.847 1.512 2.775 1.00 96.75 89 PRO A O 1
ATOM 673 N N . GLY A 1 90 ? -13.665 3.383 2.347 1.00 97.50 90 GLY A N 1
ATOM 674 C CA . GLY A 1 90 ? -12.880 2.808 1.257 1.00 97.50 90 GLY A CA 1
ATOM 675 C C . GLY A 1 90 ? -11.981 1.665 1.735 1.00 97.50 90 GLY A C 1
ATOM 676 O O . GLY A 1 90 ? -11.996 0.581 1.153 1.00 97.50 90 GLY A O 1
ATOM 677 N N . ALA A 1 91 ? -11.273 1.859 2.851 1.00 97.81 91 ALA A N 1
ATOM 678 C CA . ALA A 1 91 ? -10.411 0.831 3.431 1.00 97.81 91 ALA A CA 1
ATOM 679 C C . ALA A 1 91 ? -11.175 -0.457 3.785 1.00 97.81 91 ALA A C 1
ATOM 681 O O . ALA A 1 91 ? -10.700 -1.564 3.527 1.00 97.81 91 ALA A O 1
ATOM 682 N N . ARG A 1 92 ? -12.391 -0.328 4.335 1.00 97.06 92 ARG A N 1
ATOM 683 C CA . ARG A 1 92 ? -13.273 -1.474 4.606 1.00 97.06 92 ARG A CA 1
ATOM 684 C C . ARG A 1 92 ? -13.716 -2.180 3.333 1.00 97.06 92 ARG A C 1
ATOM 686 O O . ARG A 1 92 ? -13.796 -3.405 3.336 1.00 97.06 92 ARG A O 1
ATOM 693 N N . ALA A 1 93 ? -14.041 -1.430 2.282 1.00 97.31 93 ALA A N 1
ATOM 694 C CA . ALA A 1 93 ? -14.480 -2.010 1.019 1.00 97.31 93 ALA A CA 1
ATOM 695 C C . ALA A 1 93 ? -13.376 -2.880 0.398 1.00 97.31 93 ALA A C 1
ATOM 697 O O . ALA A 1 93 ? -13.647 -4.015 0.008 1.00 97.31 93 ALA A O 1
ATOM 698 N N . ASP A 1 94 ? -12.135 -2.391 0.393 1.00 98.19 94 ASP A N 1
ATOM 699 C CA . ASP A 1 94 ? -10.982 -3.137 -0.118 1.00 98.19 94 ASP A CA 1
ATOM 700 C C . ASP A 1 94 ? -10.666 -4.373 0.729 1.00 98.19 94 ASP A C 1
ATOM 702 O O . ASP A 1 94 ? -10.435 -5.457 0.191 1.00 98.19 94 ASP A O 1
ATOM 706 N N . LEU A 1 95 ? -10.719 -4.241 2.058 1.00 96.06 95 LEU A N 1
ATOM 707 C CA . LEU A 1 95 ? -10.515 -5.374 2.955 1.00 96.06 95 LEU A CA 1
ATOM 708 C C . LEU A 1 95 ? -11.597 -6.448 2.763 1.00 96.06 95 LEU A C 1
ATOM 710 O O . LEU A 1 95 ? -11.272 -7.629 2.671 1.00 96.06 95 LEU A O 1
ATOM 714 N N . ALA A 1 96 ? -12.867 -6.054 2.647 1.00 95.94 96 ALA A N 1
ATOM 715 C CA . ALA A 1 96 ? -13.963 -6.987 2.400 1.00 95.94 96 ALA A CA 1
ATOM 716 C C . ALA A 1 96 ? -13.830 -7.685 1.037 1.00 95.94 96 ALA A C 1
ATOM 718 O O . ALA A 1 96 ? -14.120 -8.877 0.925 1.00 95.94 96 ALA A O 1
ATOM 719 N N . ALA A 1 97 ? -13.366 -6.967 0.007 1.00 97.06 97 ALA A N 1
ATOM 720 C CA . ALA A 1 97 ? -13.071 -7.556 -1.293 1.00 97.06 97 ALA A CA 1
ATOM 721 C C . ALA A 1 97 ? -11.952 -8.603 -1.185 1.00 97.06 97 ALA A C 1
ATOM 723 O O . ALA A 1 97 ? -12.142 -9.725 -1.652 1.00 97.06 97 ALA A O 1
ATOM 724 N N . TYR A 1 98 ? -10.847 -8.290 -0.497 1.00 96.69 98 TYR A N 1
ATOM 725 C CA . TYR A 1 98 ? -9.756 -9.238 -0.245 1.00 96.69 98 TYR A CA 1
ATOM 726 C C . TYR A 1 98 ? -10.230 -10.480 0.526 1.00 96.69 98 TYR A C 1
ATOM 728 O O . TYR A 1 98 ? -9.934 -11.603 0.130 1.00 96.69 98 TYR A O 1
ATOM 736 N N . GLU A 1 99 ? -11.017 -10.304 1.589 1.00 94.12 99 GLU A N 1
ATOM 737 C CA . GLU A 1 99 ? -11.524 -11.412 2.414 1.00 94.12 99 GLU A CA 1
ATOM 738 C C . GLU A 1 99 ? -12.556 -12.290 1.690 1.00 94.12 99 GLU A C 1
ATOM 740 O O . GLU A 1 99 ? -12.794 -13.429 2.094 1.00 94.12 99 GLU A O 1
ATOM 745 N N . SER A 1 100 ? -13.156 -11.785 0.608 1.00 95.88 100 SER A N 1
ATOM 746 C CA . SER A 1 100 ? -14.037 -12.567 -0.264 1.00 95.88 100 SER A CA 1
ATOM 747 C C . SER A 1 100 ? -13.286 -13.446 -1.268 1.00 95.88 100 SER A C 1
ATOM 749 O O . SER A 1 100 ? -13.896 -14.322 -1.886 1.00 95.88 100 SER A O 1
ATOM 751 N N . LEU A 1 101 ? -11.975 -13.235 -1.439 1.00 94.75 101 LEU A N 1
ATOM 752 C CA . LEU A 1 101 ? -11.157 -14.048 -2.328 1.00 94.75 101 LEU A CA 1
ATOM 753 C C . LEU A 1 101 ? -10.967 -15.441 -1.721 1.00 94.75 101 LEU A C 1
ATOM 755 O O . LEU A 1 101 ? -10.542 -15.593 -0.579 1.00 94.75 101 LEU A O 1
ATOM 759 N N . GLU A 1 102 ? -11.192 -16.488 -2.513 1.00 88.88 102 GLU A N 1
ATOM 760 C CA . GLU A 1 102 ? -10.922 -17.878 -2.112 1.00 88.88 102 GLU A CA 1
ATOM 761 C C . GLU A 1 102 ? -9.414 -18.216 -2.188 1.00 88.88 102 GLU A C 1
ATOM 763 O O . GLU A 1 102 ? -9.019 -19.294 -2.634 1.00 88.88 102 GLU A O 1
ATOM 768 N N . VAL A 1 103 ? -8.545 -17.282 -1.780 1.00 84.00 103 VAL A N 1
ATOM 769 C CA . VAL A 1 103 ? -7.085 -17.426 -1.796 1.00 84.00 103 VAL A CA 1
ATOM 770 C C . VAL A 1 103 ? -6.515 -17.234 -0.394 1.00 84.00 103 VAL A C 1
ATOM 772 O O . VAL A 1 103 ? -6.858 -16.295 0.314 1.00 84.00 103 VAL A O 1
ATOM 775 N N . ILE A 1 104 ? -5.611 -18.126 0.012 1.00 82.44 104 ILE A N 1
ATOM 776 C CA . ILE A 1 104 ? -4.908 -18.007 1.293 1.00 82.44 104 ILE A CA 1
ATOM 777 C C . ILE A 1 104 ? -3.573 -17.305 1.046 1.00 82.44 104 ILE A C 1
ATOM 779 O O . ILE A 1 104 ? -2.702 -17.846 0.359 1.00 82.44 104 ILE A O 1
ATOM 783 N N . ARG A 1 105 ? -3.399 -16.114 1.626 1.00 89.38 105 ARG A N 1
ATOM 784 C CA . ARG A 1 105 ? -2.168 -15.315 1.553 1.00 89.38 105 ARG A CA 1
ATOM 785 C C . ARG A 1 105 ? -1.680 -14.978 2.957 1.00 89.38 105 ARG A C 1
ATOM 787 O O . ARG A 1 105 ? -1.905 -13.893 3.480 1.00 89.38 105 ARG A O 1
ATOM 794 N N . HIS A 1 106 ? -0.992 -15.941 3.574 1.00 89.38 106 HIS A N 1
ATOM 795 C CA . HIS A 1 106 ? -0.474 -15.813 4.942 1.00 89.38 106 HIS A CA 1
ATOM 796 C C . HIS A 1 106 ? 0.445 -14.601 5.141 1.00 89.38 106 HIS A C 1
ATOM 798 O O . HIS A 1 106 ? 0.498 -14.049 6.236 1.00 89.38 106 HIS A O 1
ATOM 804 N N . ASP A 1 107 ? 1.162 -14.201 4.094 1.00 92.25 107 ASP A N 1
ATOM 805 C CA . ASP A 1 107 ? 1.974 -12.991 4.049 1.00 92.25 107 ASP A CA 1
ATOM 806 C C . ASP A 1 107 ? 1.121 -11.729 4.241 1.00 92.25 107 ASP A C 1
ATOM 808 O O . ASP A 1 107 ? 1.411 -10.920 5.123 1.00 92.25 107 ASP A O 1
ATOM 812 N N . LEU A 1 108 ? 0.032 -11.600 3.482 1.00 93.56 108 LEU A N 1
ATOM 813 C CA . LEU A 1 108 ? -0.886 -10.463 3.560 1.00 93.56 108 LEU A CA 1
ATOM 814 C C . LEU A 1 108 ? -1.714 -10.478 4.851 1.00 93.56 108 LEU A C 1
ATOM 816 O O . LEU A 1 108 ? -1.920 -9.436 5.470 1.00 93.56 108 LEU A O 1
ATOM 820 N N . ASP A 1 109 ? -2.122 -11.654 5.328 1.00 92.69 109 ASP A N 1
ATOM 821 C CA . ASP A 1 109 ? -2.831 -11.775 6.604 1.00 92.69 109 ASP A CA 1
ATOM 822 C C . ASP A 1 109 ? -1.958 -11.364 7.793 1.00 92.69 109 ASP A C 1
ATOM 824 O O . ASP A 1 109 ? -2.425 -10.661 8.696 1.00 92.69 109 ASP A O 1
ATOM 828 N N . ALA A 1 110 ? -0.685 -11.773 7.787 1.00 92.25 110 ALA A N 1
ATOM 829 C CA . ALA A 1 110 ? 0.286 -11.348 8.789 1.00 92.25 110 ALA A CA 1
ATOM 830 C C . ALA A 1 110 ? 0.519 -9.834 8.726 1.00 92.25 110 ALA A C 1
ATOM 832 O O . ALA A 1 110 ? 0.618 -9.184 9.769 1.00 92.25 110 ALA A O 1
ATOM 833 N N . LEU A 1 111 ? 0.553 -9.270 7.518 1.00 91.88 111 LEU A N 1
ATOM 834 C CA . LEU A 1 111 ? 0.717 -7.842 7.291 1.00 91.88 111 LEU A CA 1
ATOM 835 C C . LEU A 1 111 ? -0.448 -7.034 7.882 1.00 91.88 111 LEU A C 1
ATOM 837 O O . LEU A 1 111 ? -0.223 -6.151 8.712 1.00 91.88 111 LEU A O 1
ATOM 841 N N . LEU A 1 112 ? -1.687 -7.416 7.560 1.00 92.00 112 LEU A N 1
ATOM 842 C CA . LEU A 1 112 ? -2.911 -6.839 8.126 1.00 92.00 112 LEU A CA 1
ATOM 843 C C . LEU A 1 112 ? -2.927 -6.904 9.660 1.00 92.00 112 LEU A C 1
ATOM 845 O O . LEU A 1 112 ? -3.339 -5.952 10.326 1.00 92.00 112 LEU A O 1
ATOM 849 N N . GLY A 1 113 ? -2.465 -8.025 10.225 1.00 90.38 113 GLY A N 1
ATOM 850 C CA . GLY A 1 113 ? -2.319 -8.199 11.669 1.00 90.38 113 GLY A CA 1
ATOM 851 C C . GLY A 1 113 ? -1.263 -7.273 12.279 1.00 90.38 113 GLY A C 1
ATOM 852 O O . GLY A 1 113 ? -1.500 -6.695 13.337 1.00 90.38 113 GLY A O 1
ATOM 853 N N . SER A 1 114 ? -0.125 -7.086 11.604 1.00 91.62 114 SER A N 1
ATOM 854 C CA . SER A 1 114 ? 0.975 -6.234 12.077 1.00 91.62 114 SER A CA 1
ATOM 855 C C . SER A 1 114 ? 0.597 -4.754 12.183 1.00 91.62 114 SER A C 1
ATOM 857 O O . SER A 1 114 ? 1.088 -4.063 13.073 1.00 91.62 114 SER A O 1
ATOM 859 N N . TRP A 1 115 ? -0.313 -4.281 11.328 1.00 88.50 115 TRP A N 1
ATOM 860 C CA . TRP A 1 115 ? -0.831 -2.909 11.376 1.00 88.50 115 TRP A CA 1
ATOM 861 C C . TRP A 1 115 ? -2.049 -2.750 12.274 1.00 88.50 115 TRP A C 1
ATOM 863 O O . TRP A 1 115 ? -2.511 -1.635 12.486 1.00 88.50 115 TRP A O 1
ATOM 873 N N . GLY A 1 116 ? -2.613 -3.856 12.764 1.00 92.19 116 GLY A N 1
ATOM 874 C CA . GLY A 1 116 ? -3.889 -3.828 13.466 1.00 92.19 116 GLY A CA 1
ATOM 875 C C . GLY A 1 116 ? -5.027 -3.271 12.607 1.00 92.19 116 GLY A C 1
ATOM 876 O O . GLY A 1 116 ? -6.001 -2.784 13.171 1.00 92.19 116 GLY A O 1
ATOM 877 N N . LEU A 1 117 ? -4.926 -3.338 11.269 1.00 91.25 117 LEU A N 1
ATOM 878 C CA . LEU A 1 117 ? -5.858 -2.657 10.361 1.00 91.25 117 LEU A CA 1
ATOM 879 C C . LEU A 1 117 ? -7.299 -3.130 10.579 1.00 91.25 117 LEU A C 1
ATOM 881 O O . LEU A 1 117 ? -8.208 -2.312 10.660 1.00 91.25 117 LEU A O 1
ATOM 885 N N . ARG A 1 118 ? -7.503 -4.443 10.756 1.00 91.31 118 ARG A N 1
ATOM 886 C CA . ARG A 1 118 ? -8.828 -5.014 11.058 1.00 91.31 118 ARG A CA 1
ATOM 887 C C . ARG A 1 118 ? -9.424 -4.408 12.329 1.00 91.31 118 ARG A C 1
ATOM 889 O O . ARG A 1 118 ? -10.536 -3.897 12.300 1.00 91.31 118 ARG A O 1
ATOM 896 N N . SER A 1 119 ? -8.648 -4.398 13.412 1.00 91.06 119 SER A N 1
ATOM 897 C CA . SER A 1 119 ? -9.076 -3.838 14.696 1.00 91.06 119 SER A CA 1
ATOM 898 C C . SER A 1 119 ? -9.350 -2.337 14.606 1.00 91.06 119 SER A C 1
ATOM 900 O O . SER A 1 119 ? -10.368 -1.875 15.108 1.00 91.06 119 SER A O 1
ATOM 902 N N . ALA A 1 120 ? -8.471 -1.582 13.941 1.00 88.56 120 ALA A N 1
ATOM 903 C CA . ALA A 1 120 ? -8.611 -0.138 13.778 1.00 88.56 120 ALA A CA 1
ATOM 904 C C . ALA A 1 120 ? -9.879 0.221 12.998 1.00 88.56 120 ALA A C 1
ATOM 906 O O . ALA A 1 120 ? -10.606 1.140 13.378 1.00 88.56 120 ALA A O 1
ATOM 907 N N . LEU A 1 121 ? -10.173 -0.534 11.935 1.00 90.62 121 LEU A N 1
ATOM 908 C CA . LEU A 1 121 ? -11.426 -0.392 11.217 1.00 90.62 121 LEU A CA 1
ATOM 909 C C . LEU A 1 121 ? -12.584 -0.753 12.149 1.00 90.62 121 LEU A C 1
ATOM 911 O O . LEU A 1 121 ? -13.434 0.095 12.368 1.00 90.62 121 LEU A O 1
ATOM 915 N N . ASP A 1 122 ? -12.631 -1.927 12.773 1.00 89.56 122 ASP A N 1
ATOM 916 C CA . ASP A 1 122 ? -13.734 -2.317 13.671 1.00 89.56 122 ASP A CA 1
ATOM 917 C C . ASP A 1 122 ? -14.047 -1.286 14.772 1.00 89.56 122 ASP A C 1
ATOM 9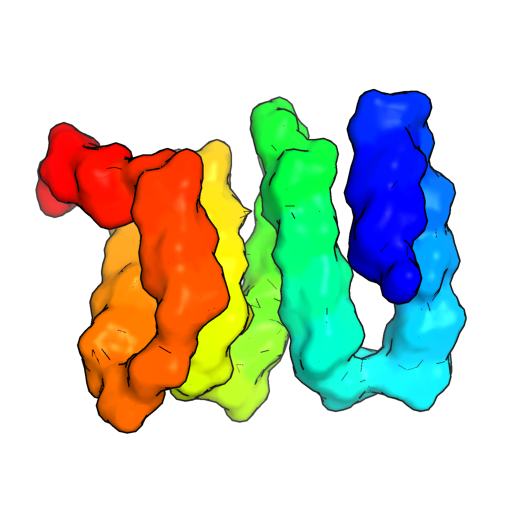19 O O . ASP A 1 122 ? -15.215 -0.955 14.992 1.00 89.56 122 ASP A O 1
ATOM 923 N N . GLU A 1 123 ? -13.022 -0.718 15.410 1.00 88.31 123 GLU A N 1
ATOM 924 C CA . GLU A 1 123 ? -13.163 0.313 16.446 1.00 88.31 123 GLU A CA 1
ATOM 925 C C . GLU A 1 123 ? -13.753 1.629 15.925 1.00 88.31 123 GLU A C 1
ATOM 927 O O . GLU A 1 123 ? -14.473 2.313 16.656 1.00 88.31 123 GLU A O 1
ATOM 932 N N . ALA A 1 124 ? -13.494 1.980 14.664 1.00 84.12 124 ALA A N 1
ATOM 933 C CA . ALA A 1 124 ? -13.990 3.214 14.064 1.00 84.12 124 ALA A CA 1
ATOM 934 C C . ALA A 1 124 ? -15.505 3.212 13.789 1.00 84.12 124 ALA A C 1
ATOM 936 O O . ALA A 1 124 ? -16.078 4.270 13.533 1.00 84.12 124 ALA A O 1
ATOM 937 N N . GLY A 1 125 ? -16.166 2.052 13.876 1.00 76.81 125 GLY A N 1
ATOM 938 C CA . GLY A 1 125 ? -17.601 1.920 13.615 1.00 76.81 125 GLY A CA 1
ATOM 939 C C . GLY A 1 125 ? -17.993 2.085 12.133 1.00 76.81 125 GLY A C 1
ATOM 940 O O . GLY A 1 125 ? -17.149 2.418 11.296 1.00 76.81 125 GLY A O 1
ATOM 941 N N . PRO A 1 126 ? -19.247 1.758 11.777 1.00 71.19 126 PRO A N 1
ATOM 942 C CA . PRO A 1 126 ? -19.743 1.830 10.402 1.00 71.19 126 PRO A CA 1
ATOM 943 C C . PRO A 1 126 ? -19.885 3.263 9.876 1.00 71.19 126 PRO A C 1
ATOM 945 O O . PRO A 1 126 ? -20.211 4.167 10.680 1.00 71.19 126 PRO A O 1
#

Mean predicted aligned error: 3.77 Å

Secondary structure (DSSP, 8-state):
-HHHHHHHHHTTT-HHHHHHTTHHHHHH-TT-HHHHHHHHHHHHHHTTT-HHHHHHHHHHHHHHHHH-TT-HHHHHHHHHHHHHTT-HHHHHHHHHHHHTSS---HHHHHHHHHTTHHHHHHHH--

Nearest PDB structures (foldseek):
  5zyq-assembly1_A  TM=7.613E-01  e=2.217E-01  Homo sapiens
  3fp3-assembly1_A  TM=6.402E-01  e=1.258E-01  Saccharomyces cerevisiae
  3hym-assembly10_H  TM=6.857E-01  e=4.115E-01  Homo sapiens
  4ui9-assembly1_K  TM=4.458E-01  e=3.021E-01  Homo sapiens
  9gaw-assembly1_K  TM=4.390E-01  e=3.349E-01  Homo sapiens

Radius of gyration: 14.21 Å; Cα contacts (8 Å, |Δi|>4): 146; chains: 1; bounding box: 37×32×35 Å

Foldseek 3Di:
DLLVVLLVCLVVVNNVVSLVSLVVVCVVCVPDLVSLLSSLLSQLVSQQVPLVSLVVSLVSLVVSCVVPVQDQSSLLSNLSSCVSVVVLVSSVVSVVSNVPDPDDDVVSVVVCVVVVSVVVSVVVPD

Solvent-accessible surface area (backbone atoms only — not comparable to full-atom values): 6800 Å² total; per-residue (Å²): 108,68,67,63,53,20,51,55,28,32,77,66,79,31,47,70,64,20,52,57,62,47,49,63,52,43,71,75,39,70,86,37,56,71,56,39,39,50,49,16,47,50,33,28,64,73,18,70,98,34,67,72,40,24,54,50,12,44,49,40,21,45,56,44,36,73,77,38,78,81,44,55,65,38,27,52,47,36,18,50,30,26,45,77,72,64,38,50,73,58,15,50,53,28,45,53,55,42,72,68,46,98,66,91,52,69,69,59,54,50,50,41,58,74,69,38,48,66,58,55,51,63,74,68,55,136

pLDDT: mean 92.04, std 5.44, range [71.19, 98.5]

Sequence (126 aa):
EVTLAAEHLAANDRLDEGLALYEPMLAEAADDPDVTVSLGWFLGRASVGLPEGLETARGYLTEVIEDDPARPDALVYRAFVLAELGDLPGARADLAAYESLEVIRHDLDALLGSWGLRSALDEAGP